Protein AF-A0A8T3KPY3-F1 (afdb_monomer_lite)

Foldseek 3Di:
DADDDDDDDDDDDPPPPPNVPLPDALQQADQEWEWEDAQWTWTFCPSHHPSVLVVLQCLQKDAQVVLVVCVVVVHDCPPPPRMDTQWDDDPGTITHGPVSVVVVVVVCVVNPHHYDYHYPYDPDDDDDDDDPDDDDPVVVVQVVQQVVDPVGD

Radius of gyration: 20.49 Å; chains: 1; bounding box: 49×34×69 Å

pLDDT: mean 86.49, std 16.64, range [33.28, 97.94]

Secondary structure (DSSP, 8-state):
----S--------TTS---------GGGS-SEEEEEESSSEEEE-TT--HHHHHHHHHHTEEE-HHHHHHHHTT---TTS-SEEE--EE-SSEEEE-GGGHHHHHHHHHHTT-EEEEEE-------------S---HHHHHHHHHHHT-TT--

Structure (mmCIF, N/CA/C/O backbone):
data_AF-A0A8T3KPY3-F1
#
_entry.id   AF-A0A8T3KPY3-F1
#
loop_
_atom_site.group_PDB
_atom_site.id
_atom_site.type_symbol
_atom_site.label_atom_id
_atom_site.label_alt_id
_atom_site.label_comp_id
_atom_site.label_asym_id
_atom_site.label_entity_id
_atom_site.label_seq_id
_atom_site.pdbx_PDB_ins_code
_atom_site.Cartn_x
_atom_site.Cartn_y
_atom_site.Cartn_z
_atom_site.occupancy
_atom_site.B_iso_or_equiv
_atom_site.auth_seq_id
_atom_site.auth_comp_id
_atom_site.auth_asym_id
_atom_site.auth_atom_id
_atom_site.pdbx_PDB_model_num
ATOM 1 N N . MET A 1 1 ? 4.515 -3.450 21.233 1.00 37.00 1 MET A N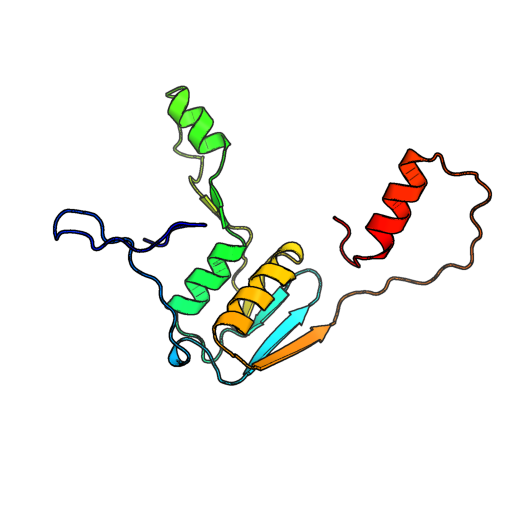 1
ATOM 2 C CA . MET A 1 1 ? 4.971 -2.686 20.039 1.00 37.00 1 MET A CA 1
ATOM 3 C C . MET A 1 1 ? 4.776 -3.616 18.861 1.00 37.00 1 MET A C 1
ATOM 5 O O . MET A 1 1 ? 5.178 -4.755 19.001 1.00 37.00 1 MET A O 1
ATOM 9 N N . GLY A 1 2 ? 4.081 -3.203 17.798 1.00 41.25 2 GLY A N 1
ATOM 10 C CA . GLY A 1 2 ? 3.608 -4.152 16.780 1.00 41.25 2 GLY A CA 1
ATOM 11 C C . GLY A 1 2 ? 4.714 -4.797 15.964 1.00 41.25 2 GLY A C 1
ATOM 12 O O . GLY A 1 2 ? 5.526 -4.089 15.369 1.00 41.25 2 GLY A O 1
ATOM 13 N N . ASP A 1 3 ? 4.690 -6.124 15.940 1.00 40.84 3 ASP A N 1
ATOM 14 C CA . ASP A 1 3 ? 5.546 -6.953 15.110 1.00 40.84 3 ASP A CA 1
ATOM 15 C C . ASP A 1 3 ? 5.157 -6.842 13.624 1.00 40.84 3 ASP A C 1
ATOM 17 O O . ASP A 1 3 ? 4.053 -6.421 13.265 1.00 40.84 3 ASP A O 1
ATOM 21 N N . LEU A 1 4 ? 6.110 -7.180 12.759 1.00 48.66 4 LEU A N 1
ATOM 22 C CA . LEU A 1 4 ? 5.958 -7.288 11.307 1.00 48.66 4 LEU A CA 1
ATOM 23 C C . LEU A 1 4 ? 6.149 -8.772 10.968 1.00 48.66 4 LEU A C 1
ATOM 25 O O . LEU A 1 4 ? 7.025 -9.372 11.590 1.00 48.66 4 LEU A O 1
ATOM 29 N N . ARG A 1 5 ? 5.354 -9.309 10.023 1.00 42.03 5 ARG A N 1
ATOM 30 C CA . ARG A 1 5 ? 5.237 -10.740 9.641 1.00 42.03 5 ARG A CA 1
ATOM 31 C C . ARG A 1 5 ? 6.434 -11.623 10.087 1.00 42.03 5 ARG A C 1
ATOM 33 O O . ARG A 1 5 ? 7.538 -11.391 9.599 1.00 42.03 5 ARG A O 1
ATOM 40 N N . GLN A 1 6 ? 6.266 -12.643 10.937 1.00 43.34 6 GLN A N 1
ATOM 41 C CA . GLN A 1 6 ? 5.040 -13.188 11.556 1.00 43.34 6 GLN A CA 1
ATOM 42 C C . GLN A 1 6 ? 5.227 -13.315 13.101 1.00 43.34 6 GLN A C 1
ATOM 44 O O . GLN A 1 6 ? 5.512 -12.275 13.692 1.00 43.34 6 GLN A O 1
ATOM 49 N N . ASP A 1 7 ? 5.028 -14.368 13.908 1.00 33.28 7 ASP A N 1
ATOM 50 C CA . ASP A 1 7 ? 4.725 -15.810 13.784 1.00 33.28 7 ASP A CA 1
ATOM 51 C C . ASP A 1 7 ? 3.976 -16.290 15.054 1.00 33.28 7 ASP A C 1
ATOM 53 O O . ASP A 1 7 ? 3.845 -15.513 16.008 1.00 33.28 7 ASP A O 1
ATOM 57 N N . GLU A 1 8 ? 3.455 -17.527 15.040 1.00 40.09 8 GLU A N 1
ATOM 58 C CA . GLU A 1 8 ? 2.265 -18.013 15.785 1.00 40.09 8 GLU A CA 1
ATOM 59 C C . GLU A 1 8 ? 2.235 -17.864 17.333 1.00 40.09 8 GLU A C 1
ATOM 61 O O . GLU A 1 8 ? 3.189 -17.433 17.991 1.00 40.09 8 GLU A O 1
ATOM 66 N N . ASP A 1 9 ? 1.055 -18.144 17.904 1.00 48.38 9 ASP A N 1
ATOM 67 C CA . ASP A 1 9 ? 0.670 -17.863 19.293 1.00 48.38 9 ASP A CA 1
ATOM 68 C C . ASP A 1 9 ? 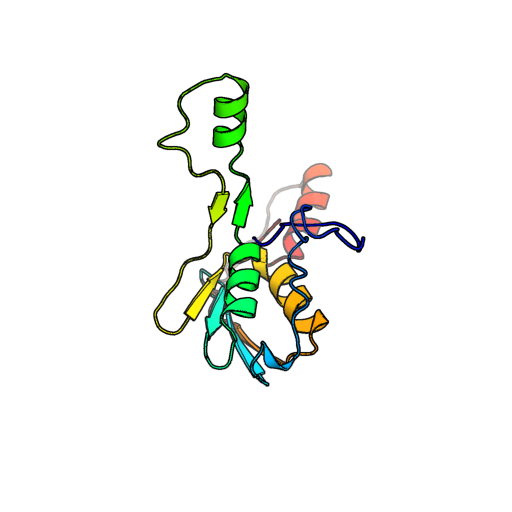1.386 -18.764 20.326 1.00 48.38 9 ASP A C 1
ATOM 70 O O . ASP A 1 9 ? 1.142 -19.965 20.400 1.00 48.38 9 ASP A O 1
ATOM 74 N N . GLU A 1 10 ? 2.173 -18.144 21.211 1.00 44.09 10 GLU A N 1
ATOM 75 C CA . GLU A 1 10 ? 2.620 -18.711 22.494 1.00 44.09 10 GLU A CA 1
ATOM 76 C C . GLU A 1 10 ? 2.248 -17.740 23.630 1.00 44.09 10 GLU A C 1
ATOM 78 O O . GLU A 1 10 ? 2.348 -16.517 23.474 1.00 44.09 10 GLU A O 1
ATOM 83 N N . GLU A 1 11 ? 1.827 -18.261 24.786 1.00 45.44 11 GLU A N 1
ATOM 84 C CA . GLU A 1 11 ? 1.404 -17.443 25.932 1.00 45.44 11 GLU A CA 1
ATOM 85 C C . GLU A 1 11 ? 2.610 -16.908 26.733 1.00 45.44 11 GLU A C 1
ATOM 87 O O . GLU A 1 11 ? 3.329 -17.653 27.401 1.00 45.44 11 GLU A O 1
ATOM 92 N N . CYS A 1 12 ? 2.845 -15.591 26.677 1.00 45.91 12 CYS A N 1
ATOM 93 C CA . CYS A 1 12 ? 3.982 -14.942 27.343 1.00 45.91 12 CYS A CA 1
ATOM 94 C C . CYS A 1 12 ? 3.774 -14.716 28.854 1.00 45.91 12 CYS A C 1
ATOM 96 O O . CYS A 1 12 ? 2.712 -14.277 29.299 1.00 45.91 12 CYS A O 1
ATOM 98 N N . LYS A 1 13 ? 4.845 -14.901 29.633 1.00 60.91 13 LYS A N 1
ATOM 99 C CA . LYS A 1 13 ? 4.915 -14.636 31.085 1.00 60.91 13 LYS A CA 1
ATOM 100 C C . LYS A 1 13 ? 5.032 -13.127 31.390 1.00 60.91 13 LYS A C 1
ATOM 102 O O . LYS A 1 13 ? 5.428 -12.365 30.513 1.00 60.91 13 LYS A O 1
ATOM 107 N N . PRO A 1 14 ? 4.783 -12.657 32.633 1.00 56.59 14 PRO A N 1
ATOM 108 C CA . PRO A 1 14 ? 4.681 -11.219 32.944 1.00 56.59 14 PRO A CA 1
ATOM 109 C C . PRO A 1 14 ? 5.930 -10.355 32.682 1.00 56.59 14 PRO A C 1
ATOM 111 O O . PRO A 1 14 ? 5.813 -9.140 32.542 1.00 56.59 14 PRO A O 1
ATOM 114 N N . TRP A 1 15 ? 7.121 -10.958 32.644 1.00 78.19 15 TRP A N 1
ATOM 115 C CA . TRP A 1 15 ? 8.402 -10.299 32.328 1.00 78.19 15 TRP A CA 1
ATOM 116 C C . TRP A 1 15 ? 8.845 -10.503 30.872 1.00 78.19 15 TRP A C 1
ATOM 118 O O . TRP A 1 15 ? 9.758 -9.826 30.397 1.00 78.19 15 TRP A O 1
ATOM 128 N N . GLU A 1 16 ? 8.216 -11.431 30.153 1.00 54.59 16 GLU A N 1
ATOM 129 C CA . GLU A 1 16 ? 8.372 -11.543 28.710 1.00 54.59 16 GLU A CA 1
ATOM 130 C C . GLU A 1 16 ? 7.589 -10.390 28.073 1.00 54.59 16 GLU A C 1
ATOM 132 O O . GLU A 1 16 ? 6.485 -10.044 28.499 1.00 54.59 16 GLU A O 1
ATOM 137 N N . ARG A 1 17 ? 8.155 -9.751 27.043 1.00 44.88 17 ARG A N 1
ATOM 138 C CA . ARG A 1 17 ? 7.385 -8.769 26.274 1.00 44.88 17 ARG A CA 1
ATOM 139 C C . ARG A 1 17 ? 6.279 -9.524 25.563 1.00 44.88 17 ARG A C 1
ATOM 141 O O . ARG A 1 17 ? 6.556 -10.173 24.560 1.00 44.88 17 ARG A O 1
ATOM 148 N N . SER A 1 18 ? 5.049 -9.398 26.052 1.00 47.50 18 SER A N 1
ATOM 149 C CA . SER A 1 18 ? 3.882 -9.900 25.342 1.00 47.50 18 SER A CA 1
ATOM 150 C C . SER A 1 18 ? 3.931 -9.402 23.896 1.00 47.50 18 SER A C 1
ATOM 152 O O . SER A 1 18 ? 3.856 -8.187 23.647 1.00 47.50 18 SER A O 1
ATOM 154 N N . LYS A 1 19 ? 4.073 -10.346 22.944 1.00 49.34 19 LYS A N 1
ATOM 155 C CA . LYS A 1 19 ? 3.700 -10.139 21.535 1.00 49.34 19 LYS A CA 1
ATOM 156 C C . LYS A 1 19 ? 2.320 -9.508 21.617 1.00 49.34 19 LYS A C 1
ATOM 158 O O . LYS A 1 19 ? 1.389 -10.158 22.092 1.00 49.34 19 LYS A O 1
ATOM 163 N N . THR A 1 20 ? 2.218 -8.200 21.373 1.00 49.69 20 THR A N 1
ATOM 164 C CA . THR A 1 20 ? 1.109 -7.418 21.947 1.00 49.69 20 THR A CA 1
ATOM 165 C C . THR A 1 20 ? -0.115 -7.672 21.089 1.00 49.69 20 THR A C 1
ATOM 167 O O . THR A 1 20 ? -0.348 -6.927 20.151 1.00 49.69 20 THR A O 1
ATOM 170 N N . ASN A 1 21 ? -0.797 -8.792 21.325 1.00 53.59 21 ASN A N 1
ATOM 171 C CA . ASN A 1 21 ? -1.387 -9.568 20.245 1.00 53.59 21 ASN A CA 1
ATOM 172 C C . ASN A 1 21 ? -2.438 -8.733 19.505 1.00 53.59 21 ASN A C 1
ATOM 174 O O . ASN A 1 21 ? -3.532 -8.485 20.014 1.00 53.59 21 ASN A O 1
ATOM 178 N N . TYR A 1 22 ? -2.067 -8.211 18.330 1.00 60.03 22 TYR A N 1
ATOM 179 C CA . TYR A 1 22 ? -2.749 -7.076 17.696 1.00 60.03 22 TYR A CA 1
ATOM 180 C C . TYR A 1 22 ? -4.077 -7.486 17.032 1.00 60.03 22 TYR A C 1
ATOM 182 O O . TYR A 1 22 ? -4.600 -6.728 16.222 1.00 60.03 22 TYR A O 1
ATOM 190 N N . LYS A 1 23 ? -4.644 -8.639 17.432 1.00 74.75 23 LYS A N 1
ATOM 191 C CA . LYS A 1 23 ? -5.927 -9.233 17.024 1.00 74.75 23 LYS A CA 1
ATOM 192 C C . LYS A 1 23 ? -6.989 -8.147 16.890 1.00 74.75 23 LYS A C 1
ATOM 194 O O . LYS A 1 23 ? -7.492 -7.629 17.889 1.00 74.75 23 LYS A O 1
ATOM 199 N N . LEU A 1 24 ? -7.237 -7.727 15.653 1.00 84.56 24 LEU A N 1
ATOM 200 C CA . LEU A 1 24 ? -8.204 -6.692 15.318 1.00 84.56 24 LEU A CA 1
ATOM 201 C C . LEU A 1 24 ? -9.614 -7.277 15.406 1.00 84.56 24 LEU A C 1
ATOM 203 O O . LEU A 1 24 ? -9.881 -8.389 14.951 1.00 84.56 24 LEU A O 1
ATOM 207 N N . SER A 1 25 ? -10.503 -6.510 16.018 1.00 87.62 25 SER A N 1
ATOM 208 C CA . SER A 1 25 ? -11.934 -6.785 16.094 1.00 87.62 25 SER A CA 1
ATOM 209 C C . SER A 1 25 ? -12.645 -6.159 14.892 1.00 87.62 25 SER A C 1
ATOM 211 O O . SER A 1 25 ? -12.119 -5.220 14.297 1.00 87.62 25 SER A O 1
ATOM 213 N N . LYS A 1 26 ? -13.863 -6.598 14.542 1.00 86.81 26 LYS A N 1
ATOM 214 C CA . LYS A 1 26 ? -14.636 -5.880 13.508 1.00 86.81 26 LYS A CA 1
ATOM 215 C C . LYS A 1 26 ? -14.939 -4.430 13.931 1.00 86.81 26 LYS A C 1
ATOM 217 O O . LYS A 1 26 ? -14.910 -3.543 13.095 1.00 86.81 26 LYS A O 1
ATOM 222 N N . SER A 1 27 ? -15.090 -4.178 15.233 1.00 90.06 27 SER A N 1
ATOM 223 C CA . SER A 1 27 ? -15.205 -2.842 15.839 1.00 90.06 27 SER A CA 1
ATOM 224 C C . SER A 1 27 ? -13.944 -1.962 15.756 1.00 90.06 27 SER A C 1
ATOM 226 O O . SER A 1 27 ? -13.992 -0.809 16.170 1.00 90.06 27 SER A O 1
ATOM 228 N N . ASP A 1 28 ? -12.817 -2.463 15.236 1.00 92.88 28 ASP A N 1
ATOM 229 C CA . ASP A 1 28 ? -11.663 -1.621 14.896 1.00 92.88 28 ASP A CA 1
ATOM 230 C C . ASP A 1 28 ? -11.797 -0.949 13.504 1.00 92.88 28 ASP A C 1
ATOM 232 O O . ASP A 1 28 ? -10.959 -0.116 13.144 1.00 92.88 28 ASP A O 1
ATOM 236 N N . PHE A 1 29 ? -12.838 -1.290 12.733 1.00 93.94 29 PHE A N 1
ATOM 237 C CA . PHE A 1 29 ? -13.097 -0.838 11.361 1.00 93.94 29 PHE A CA 1
ATOM 238 C C . PHE A 1 29 ? -14.490 -0.186 11.219 1.00 93.94 29 PHE A C 1
ATOM 240 O O . PHE A 1 29 ? -15.403 -0.545 11.966 1.00 93.94 29 PHE A O 1
ATOM 247 N N . PRO A 1 30 ? -14.699 0.710 10.232 1.00 93.62 30 PRO A N 1
ATOM 248 C CA . PRO A 1 30 ? -16.040 1.115 9.808 1.00 93.62 30 PRO A CA 1
ATOM 249 C C . PRO A 1 30 ? -16.753 -0.026 9.061 1.00 93.62 30 PRO A C 1
ATOM 251 O O . PRO A 1 30 ? -16.104 -0.937 8.546 1.00 93.62 30 PRO A O 1
ATOM 254 N N . ASP A 1 31 ? -18.082 0.054 8.926 1.00 89.56 31 ASP A N 1
ATOM 255 C CA . ASP A 1 31 ? -18.864 -0.937 8.167 1.00 89.56 31 ASP A CA 1
ATOM 256 C C . ASP A 1 31 ? -18.434 -1.033 6.693 1.00 89.56 31 ASP A C 1
ATOM 258 O O . ASP A 1 31 ? -18.247 -2.139 6.183 1.00 89.56 31 ASP A O 1
ATOM 262 N N . THR A 1 32 ? -18.221 0.126 6.054 1.00 94.56 32 THR A N 1
ATOM 263 C CA . THR A 1 32 ? -17.636 0.277 4.713 1.00 94.56 32 THR A CA 1
ATOM 264 C C . THR A 1 32 ? -16.372 1.131 4.788 1.00 94.56 32 THR A C 1
ATOM 266 O O . THR A 1 32 ? -16.410 2.275 5.247 1.00 94.56 32 THR A O 1
ATOM 269 N N . VAL A 1 33 ? -15.273 0.625 4.235 1.00 96.00 33 VAL A N 1
ATOM 270 C CA . VAL A 1 33 ? -14.029 1.361 3.988 1.00 96.00 33 VAL A CA 1
ATOM 271 C C . VAL A 1 33 ? -14.052 1.963 2.586 1.00 96.00 33 VAL A C 1
ATOM 273 O O . VAL A 1 33 ? -14.401 1.294 1.617 1.00 96.00 33 VAL A O 1
ATOM 276 N N . TYR A 1 34 ? -13.637 3.223 2.464 1.00 97.19 34 TYR A N 1
ATOM 277 C CA . TYR A 1 34 ? -13.509 3.916 1.181 1.00 97.19 34 TYR A CA 1
ATOM 278 C C . TYR A 1 34 ? -12.031 4.038 0.807 1.00 97.19 34 TYR A C 1
ATOM 280 O O . TYR A 1 34 ? -11.255 4.644 1.555 1.00 97.19 34 TYR A O 1
ATOM 288 N N . VAL A 1 35 ? -11.652 3.481 -0.349 1.00 97.69 35 VAL A N 1
ATOM 289 C CA . VAL A 1 35 ? -10.284 3.541 -0.886 1.00 97.69 35 VAL A CA 1
ATOM 290 C C . VAL A 1 35 ? -10.305 4.153 -2.283 1.00 97.69 35 VAL A C 1
ATOM 292 O O . VAL A 1 35 ? -10.989 3.661 -3.177 1.00 97.69 35 VAL A O 1
ATOM 295 N N . THR A 1 36 ? -9.542 5.226 -2.490 1.00 97.62 36 THR A N 1
ATOM 296 C CA . THR A 1 36 ? -9.304 5.796 -3.825 1.00 97.62 36 THR A CA 1
ATOM 297 C C . THR A 1 36 ? -7.914 5.404 -4.319 1.00 97.62 36 THR A C 1
ATOM 299 O O . THR A 1 36 ? -6.920 5.713 -3.664 1.00 97.62 36 THR A O 1
ATOM 302 N N . LYS A 1 37 ? -7.837 4.745 -5.477 1.00 96.12 37 LYS A N 1
ATOM 303 C CA . LYS A 1 37 ? -6.591 4.341 -6.143 1.00 96.12 37 LYS A CA 1
ATOM 304 C C . LYS A 1 37 ? -6.182 5.430 -7.136 1.00 96.12 37 LYS A C 1
ATOM 306 O O . LYS A 1 37 ? -6.957 5.790 -8.012 1.00 96.12 37 LYS A O 1
ATOM 31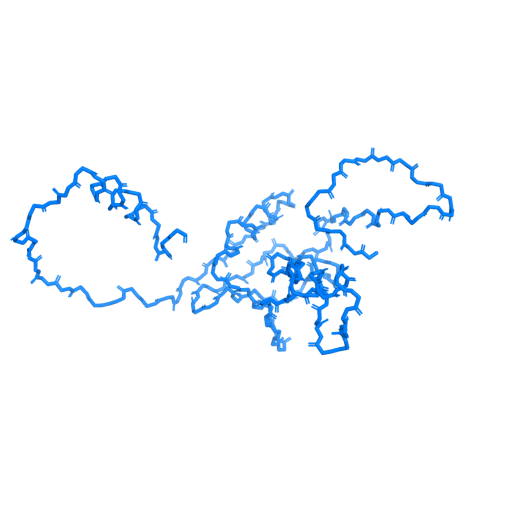1 N N . ALA A 1 38 ? -4.997 6.007 -6.963 1.00 94.50 38 ALA A N 1
ATOM 312 C CA . ALA A 1 38 ? -4.438 7.041 -7.838 1.00 94.50 38 ALA A CA 1
ATOM 313 C C . ALA A 1 38 ? -2.905 6.875 -7.897 1.00 94.50 38 ALA A C 1
ATOM 315 O O . ALA A 1 38 ? -2.410 5.763 -8.044 1.00 94.50 38 ALA A O 1
ATOM 316 N N . ASN A 1 39 ? -2.120 7.942 -7.718 1.00 93.19 39 ASN A N 1
ATOM 317 C CA . ASN A 1 39 ? -0.669 7.840 -7.491 1.00 93.19 39 ASN A CA 1
ATOM 318 C C . ASN A 1 39 ? -0.318 7.034 -6.216 1.00 93.19 39 ASN A C 1
ATOM 320 O O . ASN A 1 39 ? 0.743 6.415 -6.150 1.00 93.19 39 ASN A O 1
ATOM 324 N N . MET A 1 40 ? -1.219 7.027 -5.230 1.00 95.44 40 MET A N 1
ATOM 325 C CA . MET A 1 40 ? -1.188 6.227 -4.000 1.00 95.44 40 MET A CA 1
ATOM 326 C C . MET A 1 40 ? -2.573 5.611 -3.742 1.00 95.44 40 MET A C 1
ATOM 328 O O . MET A 1 40 ? -3.548 5.958 -4.412 1.00 95.44 40 MET A O 1
ATOM 332 N N . LEU A 1 41 ? -2.660 4.720 -2.755 1.00 97.00 41 LEU A N 1
ATOM 333 C CA . LEU A 1 41 ? -3.915 4.225 -2.192 1.00 97.00 41 LEU A CA 1
ATOM 334 C C . LEU A 1 41 ? -4.346 5.167 -1.063 1.00 97.00 41 LEU A C 1
ATOM 336 O O . LEU A 1 41 ? -3.688 5.228 -0.025 1.00 97.00 41 LEU A O 1
ATOM 340 N N . TYR A 1 42 ? -5.427 5.916 -1.266 1.00 97.94 42 TYR A N 1
ATOM 341 C CA . TYR A 1 42 ? -5.969 6.880 -0.308 1.00 97.94 42 TYR A CA 1
ATOM 342 C C . TYR A 1 42 ? -7.130 6.251 0.463 1.00 97.94 42 TYR A C 1
ATOM 344 O O . TYR A 1 42 ? -8.229 6.108 -0.071 1.00 97.94 42 TYR A O 1
ATOM 352 N N . ILE A 1 43 ? -6.887 5.886 1.720 1.00 97.88 43 ILE A N 1
ATOM 353 C CA . ILE A 1 43 ? -7.841 5.207 2.603 1.00 97.88 43 ILE A CA 1
ATOM 354 C C . ILE A 1 43 ? -8.459 6.254 3.531 1.00 97.88 43 ILE A C 1
ATOM 356 O O . ILE A 1 43 ? -7.727 6.918 4.267 1.00 97.88 43 ILE A O 1
ATOM 360 N N . SER A 1 44 ? -9.784 6.424 3.518 1.00 97.44 44 SER A N 1
ATOM 361 C CA . SER A 1 44 ? -10.445 7.335 4.467 1.00 97.44 44 SER A CA 1
ATOM 362 C C . SER A 1 44 ? -10.274 6.827 5.901 1.00 97.44 44 SER A C 1
ATOM 364 O O . SER A 1 44 ? -10.534 5.660 6.172 1.00 97.44 44 SER A O 1
ATOM 366 N N . LYS A 1 45 ? -9.857 7.690 6.834 1.00 96.19 45 LYS A N 1
ATOM 367 C CA . LYS A 1 45 ? -9.629 7.325 8.248 1.00 96.19 45 LYS A CA 1
ATOM 368 C C . LYS A 1 45 ? -10.918 7.276 9.081 1.00 96.19 45 LYS A C 1
ATOM 370 O O . LYS A 1 45 ? -10.875 6.894 10.249 1.00 96.19 45 LYS A O 1
ATOM 375 N N . ASN A 1 46 ? -12.056 7.663 8.506 1.00 94.38 46 ASN A N 1
ATOM 376 C CA . ASN A 1 46 ? -13.326 7.788 9.218 1.00 94.38 46 ASN A CA 1
ATOM 377 C C . ASN A 1 46 ? -13.832 6.425 9.722 1.00 94.38 46 ASN A C 1
ATOM 379 O O . ASN A 1 46 ? -13.898 5.459 8.968 1.00 94.38 46 ASN A O 1
ATOM 383 N N . GLY A 1 47 ? -14.185 6.355 11.009 1.00 92.38 47 GLY A N 1
ATOM 384 C CA . GLY A 1 47 ? -14.696 5.144 11.665 1.00 92.38 47 GLY A CA 1
ATOM 385 C C . GLY A 1 47 ? -13.658 4.050 11.959 1.00 92.38 47 GLY A C 1
ATOM 386 O O . GLY A 1 47 ? -14.009 3.047 12.571 1.00 92.38 47 GLY A O 1
ATOM 387 N N . PHE A 1 48 ? -12.387 4.228 11.588 1.00 95.25 48 PHE A N 1
ATOM 388 C CA . PHE A 1 48 ? -11.317 3.319 12.006 1.00 95.25 48 PHE A CA 1
ATOM 389 C C . PHE A 1 48 ? -10.854 3.598 13.439 1.00 95.25 48 PHE A C 1
ATOM 391 O O . PHE A 1 48 ? -10.743 4.750 13.863 1.00 95.25 48 PHE A O 1
ATOM 398 N N . SER A 1 49 ? -10.450 2.550 14.159 1.00 94.50 49 SER A N 1
ATOM 399 C CA . SER A 1 49 ? -9.699 2.723 15.401 1.00 94.50 49 SER A CA 1
ATOM 400 C C . SER A 1 49 ? -8.236 3.093 15.123 1.00 94.50 49 SER A C 1
ATOM 402 O O . SER A 1 49 ? -7.626 2.694 14.124 1.00 94.50 49 SER A O 1
ATOM 404 N N . HIS A 1 50 ? -7.609 3.782 16.081 1.00 92.00 50 HIS A N 1
ATOM 405 C CA . HIS A 1 50 ? -6.166 4.044 16.062 1.00 92.00 50 HIS A CA 1
ATOM 406 C C . HIS A 1 50 ? -5.322 2.757 15.969 1.00 92.00 50 HIS A C 1
ATOM 408 O O . HIS A 1 50 ? -4.184 2.809 15.500 1.00 92.00 50 HIS A O 1
ATOM 414 N N . LYS A 1 51 ? -5.851 1.599 16.391 1.00 92.00 51 LYS A N 1
ATOM 415 C CA . LYS A 1 51 ? -5.174 0.298 16.295 1.00 92.00 51 LYS A CA 1
ATOM 416 C C . LYS A 1 51 ? -5.157 -0.202 14.848 1.00 92.00 51 LYS A C 1
ATOM 418 O O . LYS A 1 51 ? -4.081 -0.555 14.369 1.00 92.00 51 LYS A O 1
ATOM 423 N N . ALA A 1 52 ? -6.292 -0.153 14.145 1.00 93.62 52 ALA A N 1
ATOM 424 C CA . ALA A 1 52 ? -6.372 -0.517 12.729 1.00 93.62 52 ALA A CA 1
ATOM 425 C C . ALA A 1 52 ? -5.519 0.411 11.854 1.00 93.62 52 ALA A C 1
ATOM 427 O O . ALA A 1 52 ? -4.690 -0.078 11.088 1.00 93.62 52 ALA A O 1
ATOM 428 N N . LEU A 1 53 ? -5.620 1.735 12.037 1.00 94.94 53 LEU A N 1
ATOM 429 C CA . LEU A 1 53 ? -4.795 2.701 11.294 1.00 94.94 53 LEU A CA 1
ATOM 430 C C . LEU A 1 53 ? -3.291 2.438 11.475 1.00 94.94 53 LEU A C 1
ATOM 432 O O . LEU A 1 53 ? -2.546 2.458 10.500 1.00 94.94 53 LEU A O 1
ATOM 436 N N . ASN A 1 54 ? -2.835 2.110 12.690 1.00 93.19 54 ASN A N 1
ATOM 437 C CA . ASN A 1 54 ? -1.430 1.763 12.945 1.00 93.19 54 ASN A CA 1
ATOM 438 C C . ASN A 1 54 ? -0.979 0.434 12.312 1.00 93.19 54 ASN A C 1
ATOM 440 O O . ASN A 1 54 ? 0.222 0.234 12.138 1.00 93.19 54 ASN A O 1
ATOM 444 N N . ILE A 1 55 ? -1.896 -0.482 11.999 1.00 93.00 55 ILE A N 1
ATOM 445 C CA . ILE A 1 55 ? -1.587 -1.757 11.332 1.00 93.00 55 ILE A CA 1
ATOM 446 C C . ILE A 1 55 ? -1.582 -1.564 9.814 1.00 93.00 55 ILE A C 1
ATOM 448 O O . ILE A 1 55 ? -0.624 -1.964 9.161 1.00 93.00 55 ILE A O 1
ATOM 452 N N . ILE A 1 56 ? -2.556 -0.829 9.273 1.00 94.81 56 ILE A N 1
ATOM 453 C CA . ILE A 1 56 ? -2.586 -0.398 7.868 1.00 94.81 56 ILE A CA 1
ATOM 454 C C . ILE A 1 56 ? -1.323 0.410 7.528 1.00 94.81 56 ILE A C 1
ATOM 456 O O . ILE A 1 56 ? -0.660 0.142 6.531 1.00 94.81 56 ILE A O 1
ATOM 460 N N . LYS A 1 57 ? -0.908 1.328 8.413 1.00 94.50 57 LYS A N 1
ATOM 461 C CA . LYS A 1 57 ? 0.337 2.103 8.276 1.00 94.50 57 LYS A CA 1
ATOM 462 C C . LYS A 1 57 ? 1.594 1.219 8.249 1.00 94.50 57 LYS A C 1
ATOM 464 O O . LYS A 1 57 ? 2.567 1.575 7.590 1.00 94.50 57 LYS A O 1
ATOM 469 N N . ARG A 1 58 ? 1.572 0.053 8.914 1.00 92.75 58 ARG A N 1
ATOM 470 C CA . ARG A 1 58 ? 2.673 -0.929 8.901 1.00 92.75 58 ARG A CA 1
ATOM 471 C C . ARG A 1 58 ? 2.744 -1.774 7.630 1.00 92.75 58 ARG A C 1
ATOM 473 O O . ARG A 1 58 ? 3.819 -2.297 7.366 1.00 92.75 58 ARG A O 1
ATOM 480 N N . LEU A 1 59 ? 1.682 -1.864 6.823 1.00 94.06 59 LEU A N 1
ATOM 481 C CA . LEU A 1 59 ? 1.742 -2.539 5.513 1.00 94.06 59 LEU A CA 1
ATOM 482 C C . LEU A 1 59 ? 2.767 -1.874 4.577 1.00 94.06 59 LEU A C 1
ATOM 484 O O . LEU A 1 59 ? 3.385 -2.539 3.755 1.00 94.06 59 LEU A O 1
ATOM 488 N N . ALA A 1 60 ? 2.989 -0.567 4.746 1.00 95.06 60 ALA A N 1
ATOM 489 C CA . ALA A 1 60 ? 3.996 0.205 4.024 1.00 95.06 60 ALA A CA 1
ATOM 490 C C . ALA A 1 60 ? 5.292 0.433 4.833 1.00 95.06 60 ALA A C 1
ATOM 492 O O . ALA A 1 60 ? 6.030 1.373 4.532 1.00 95.06 60 ALA A O 1
ATOM 493 N N . ALA A 1 61 ? 5.573 -0.365 5.876 1.00 94.94 61 ALA A N 1
ATOM 494 C CA . ALA A 1 61 ? 6.721 -0.156 6.763 1.00 94.94 61 ALA A CA 1
ATOM 495 C C . ALA A 1 61 ? 7.621 -1.393 6.909 1.00 94.94 61 ALA A C 1
ATOM 497 O O . ALA A 1 61 ? 7.156 -2.497 7.183 1.00 94.94 61 ALA A O 1
ATOM 498 N N . PHE A 1 62 ? 8.936 -1.196 6.795 1.00 92.69 62 PHE A N 1
ATOM 499 C CA . PHE A 1 62 ? 9.927 -2.276 6.802 1.00 92.69 62 PHE A CA 1
ATOM 500 C C . PHE A 1 62 ? 11.206 -1.911 7.569 1.00 92.69 62 PHE A C 1
ATOM 502 O O . PHE A 1 62 ? 11.492 -0.750 7.866 1.00 92.69 62 PHE A O 1
ATOM 509 N N . ARG A 1 63 ? 11.990 -2.933 7.929 1.00 93.12 63 ARG A N 1
ATOM 510 C CA . ARG A 1 63 ? 13.267 -2.792 8.647 1.00 93.12 63 ARG A CA 1
ATOM 511 C C . ARG A 1 63 ? 14.315 -2.140 7.738 1.00 93.12 63 ARG A C 1
ATOM 513 O O . ARG A 1 63 ? 14.601 -2.674 6.674 1.00 93.12 63 ARG A O 1
ATOM 520 N N . ASN A 1 64 ? 14.917 -1.029 8.165 1.00 93.62 64 ASN A N 1
ATOM 521 C CA . ASN A 1 64 ? 15.933 -0.325 7.374 1.00 93.62 64 ASN A CA 1
ATOM 522 C C . ASN A 1 64 ? 17.252 -1.122 7.340 1.00 93.62 64 ASN A C 1
ATOM 524 O O . ASN A 1 64 ? 17.929 -1.172 8.373 1.00 93.62 64 ASN A O 1
ATOM 528 N N . PRO A 1 65 ? 17.670 -1.704 6.199 1.00 92.81 65 PRO A N 1
ATOM 529 C CA . PRO A 1 65 ? 18.866 -2.542 6.148 1.00 92.81 65 PRO A CA 1
ATOM 530 C C . PRO A 1 65 ? 20.133 -1.784 6.564 1.00 92.81 65 PRO A C 1
ATOM 532 O O . PRO A 1 65 ? 21.002 -2.369 7.205 1.00 92.81 65 PRO A O 1
ATOM 535 N N . ASP A 1 66 ? 20.232 -0.484 6.283 1.00 95.06 66 ASP A N 1
ATOM 536 C CA . ASP A 1 66 ? 21.447 0.293 6.544 1.00 95.06 66 ASP A CA 1
ATOM 537 C C . ASP A 1 66 ? 21.609 0.674 8.019 1.00 95.06 66 ASP A C 1
ATOM 539 O O . ASP A 1 66 ? 22.738 0.798 8.499 1.00 95.06 66 ASP A O 1
ATOM 543 N N . PHE A 1 67 ? 20.509 0.754 8.780 1.00 96.44 67 PHE A N 1
ATOM 544 C CA . PHE A 1 67 ? 20.574 0.798 10.244 1.00 96.44 67 PHE A CA 1
ATOM 545 C C . PHE A 1 67 ? 21.210 -0.484 10.797 1.00 96.44 67 PHE A C 1
ATOM 547 O O . PHE A 1 67 ? 22.127 -0.413 11.612 1.00 96.44 67 PHE A O 1
ATOM 554 N N . TYR A 1 68 ? 20.759 -1.655 10.333 1.00 93.75 68 TYR A N 1
ATOM 555 C CA . TYR A 1 68 ? 21.251 -2.943 10.828 1.00 93.75 68 TYR A CA 1
ATOM 556 C C . TYR A 1 68 ? 22.689 -3.242 10.371 1.00 93.75 68 TYR A C 1
ATOM 558 O O . TYR A 1 68 ? 23.478 -3.734 11.176 1.00 93.75 68 TYR A O 1
ATOM 566 N N . LYS A 1 69 ? 23.075 -2.864 9.141 1.00 95.44 69 LYS A N 1
ATOM 567 C CA . LYS A 1 69 ? 24.479 -2.893 8.682 1.00 95.44 69 LYS A CA 1
ATOM 568 C C . LYS A 1 69 ? 25.367 -2.020 9.572 1.00 95.44 69 LYS A C 1
ATOM 570 O O . LYS A 1 69 ? 26.364 -2.506 10.099 1.00 95.44 69 LYS A O 1
ATOM 575 N N . ALA A 1 70 ? 24.989 -0.755 9.788 1.00 94.88 70 ALA A N 1
ATOM 576 C CA . ALA A 1 70 ? 25.754 0.164 10.631 1.00 94.88 70 ALA A CA 1
ATOM 577 C C . ALA A 1 70 ? 25.864 -0.347 12.078 1.00 94.88 70 ALA A C 1
ATOM 579 O O . ALA A 1 70 ? 26.956 -0.339 12.641 1.00 94.88 70 ALA A O 1
ATOM 580 N N . GLN A 1 71 ? 24.774 -0.875 12.644 1.00 95.50 71 GLN A N 1
ATOM 581 C CA . GLN A 1 71 ? 24.762 -1.492 13.971 1.00 95.50 71 GLN A CA 1
ATOM 582 C C . GLN A 1 71 ? 25.728 -2.688 14.065 1.00 95.50 71 GLN A C 1
ATOM 584 O O . GLN A 1 71 ? 26.513 -2.756 15.011 1.00 95.50 71 GLN A O 1
ATOM 589 N N . ALA A 1 72 ? 25.717 -3.600 13.086 1.00 96.00 72 ALA A N 1
ATOM 590 C CA . ALA A 1 72 ? 26.626 -4.749 13.044 1.00 96.00 72 ALA A CA 1
ATOM 591 C C . ALA A 1 72 ? 28.103 -4.325 12.919 1.00 96.00 72 ALA A C 1
ATOM 593 O O . ALA A 1 72 ? 28.971 -4.892 13.581 1.00 96.00 72 ALA A O 1
ATOM 594 N N . MET A 1 73 ? 28.379 -3.279 12.135 1.00 96.62 73 MET A N 1
ATOM 595 C CA . MET A 1 73 ? 29.711 -2.682 11.963 1.00 96.62 73 MET A CA 1
ATOM 596 C C . MET A 1 73 ? 30.139 -1.761 13.124 1.00 96.62 73 MET A C 1
ATOM 598 O O . MET A 1 73 ? 31.231 -1.201 13.078 1.00 96.62 73 MET A O 1
ATOM 602 N N . ARG A 1 74 ? 29.303 -1.588 14.162 1.00 95.62 74 ARG A N 1
ATOM 603 C CA . ARG A 1 74 ? 29.505 -0.647 15.288 1.00 95.62 74 ARG A CA 1
ATOM 604 C C . ARG A 1 74 ? 29.673 0.826 14.859 1.00 95.62 74 ARG A C 1
ATOM 606 O O . ARG A 1 74 ? 30.310 1.612 15.555 1.00 95.62 74 ARG A O 1
ATOM 613 N N . LEU A 1 75 ? 29.085 1.201 13.723 1.00 95.50 75 LEU A N 1
ATOM 614 C CA . LEU A 1 75 ? 29.093 2.557 13.166 1.00 95.50 75 LEU A CA 1
ATOM 615 C C . LEU A 1 75 ? 27.925 3.412 13.703 1.00 95.50 75 LEU A C 1
ATOM 617 O O . LEU A 1 75 ? 26.908 2.862 14.132 1.00 95.50 75 LEU A O 1
ATOM 621 N N . PRO A 1 76 ? 28.004 4.757 13.631 1.00 95.56 76 PRO A N 1
ATOM 622 C CA . PRO A 1 76 ? 26.928 5.640 14.079 1.00 95.56 76 PRO A CA 1
ATOM 623 C C . PRO A 1 76 ? 25.582 5.420 13.364 1.00 95.56 76 PRO A C 1
ATOM 625 O O . PRO A 1 76 ? 25.455 5.527 12.135 1.00 95.56 76 PRO A O 1
ATOM 628 N N . THR A 1 77 ? 24.546 5.182 14.173 1.00 94.31 77 THR A N 1
ATOM 629 C CA . THR A 1 77 ? 23.155 4.950 13.747 1.00 94.31 77 THR A CA 1
ATOM 630 C C . THR A 1 77 ? 22.210 6.130 14.008 1.00 94.31 77 THR A C 1
ATOM 632 O O . THR A 1 77 ? 21.023 5.994 13.742 1.00 94.31 77 THR A O 1
ATOM 635 N N . PHE A 1 78 ? 22.698 7.261 14.538 1.00 92.06 78 PHE A N 1
ATOM 636 C CA . PHE A 1 78 ? 21.874 8.428 14.908 1.00 92.06 78 PHE A CA 1
ATOM 637 C C . PHE A 1 78 ? 20.954 8.889 13.765 1.00 92.06 78 PHE A C 1
ATOM 639 O O . PHE A 1 78 ? 19.742 8.957 13.940 1.00 92.06 78 PHE A O 1
ATOM 646 N N . ASP A 1 79 ? 21.528 9.097 12.580 1.00 93.00 79 ASP A N 1
ATOM 647 C CA . ASP A 1 79 ? 20.821 9.523 11.365 1.00 93.00 79 ASP A CA 1
ATOM 648 C C . ASP A 1 79 ? 20.373 8.328 10.494 1.00 93.00 79 ASP A C 1
ATOM 650 O O . ASP A 1 79 ? 20.471 8.330 9.271 1.00 93.00 79 ASP A O 1
ATOM 654 N N . LYS A 1 80 ? 19.980 7.215 11.128 1.00 92.19 80 LYS A N 1
ATOM 655 C CA . LYS A 1 80 ? 19.469 6.021 10.436 1.00 92.19 80 LYS A CA 1
ATOM 656 C C . LYS A 1 80 ? 18.204 5.540 11.147 1.00 92.19 80 LYS A C 1
ATOM 658 O O . LYS A 1 80 ? 18.305 4.894 12.189 1.00 92.19 80 LYS A O 1
ATOM 663 N N . PRO A 1 81 ? 16.995 5.811 10.625 1.00 93.75 81 PRO A N 1
ATOM 664 C CA . PRO A 1 81 ? 15.776 5.312 11.248 1.00 93.75 81 PRO A CA 1
ATOM 665 C C . PRO A 1 81 ? 15.739 3.785 11.136 1.00 93.75 81 PRO A C 1
ATOM 667 O O . PRO A 1 81 ? 15.908 3.237 10.051 1.00 93.75 81 PRO A O 1
ATOM 670 N N . ARG A 1 82 ? 15.513 3.076 12.249 1.00 93.88 82 ARG A N 1
ATOM 671 C CA . ARG A 1 82 ? 15.496 1.598 12.297 1.00 93.88 82 ARG A CA 1
ATOM 672 C C . ARG A 1 82 ? 14.387 0.963 11.438 1.00 93.88 82 ARG A C 1
ATOM 674 O O . ARG A 1 82 ? 14.508 -0.188 11.016 1.00 93.88 82 ARG A O 1
ATOM 681 N N . ILE A 1 83 ? 13.310 1.705 11.197 1.00 94.12 83 ILE A N 1
ATOM 682 C CA . ILE A 1 83 ? 12.170 1.325 10.358 1.00 94.12 83 ILE A CA 1
ATOM 683 C C . ILE A 1 83 ? 11.950 2.460 9.356 1.00 94.12 83 ILE A C 1
ATOM 685 O O . ILE A 1 83 ? 11.920 3.623 9.755 1.00 94.12 83 ILE A O 1
ATOM 689 N N . ILE A 1 84 ? 11.790 2.120 8.079 1.00 93.44 84 ILE A N 1
ATOM 690 C CA . ILE A 1 84 ? 11.309 3.031 7.035 1.00 93.44 84 ILE A CA 1
ATOM 691 C C . ILE A 1 84 ? 9.797 2.831 6.919 1.00 93.44 84 ILE A C 1
ATOM 693 O O . ILE A 1 84 ? 9.329 1.696 6.963 1.00 93.44 84 ILE A O 1
ATOM 697 N N . SER A 1 85 ? 9.041 3.921 6.778 1.00 94.69 85 SER A N 1
ATOM 698 C CA . SER A 1 85 ? 7.593 3.902 6.543 1.00 94.69 85 SER A CA 1
ATOM 699 C C . SER A 1 85 ? 7.315 4.705 5.276 1.00 94.69 85 SER A C 1
ATOM 701 O O . SER A 1 85 ? 7.564 5.906 5.253 1.00 94.69 85 SER A O 1
ATOM 703 N N . LEU A 1 86 ? 6.816 4.048 4.229 1.00 95.56 86 LEU A N 1
ATOM 704 C CA . LEU A 1 86 ? 6.411 4.670 2.958 1.00 95.56 86 LEU A CA 1
ATOM 705 C C . LEU A 1 86 ? 4.945 5.139 2.977 1.00 95.56 86 LEU A C 1
ATOM 707 O O . LEU A 1 86 ? 4.413 5.602 1.973 1.00 95.56 86 LEU A O 1
ATOM 711 N N . SER A 1 87 ? 4.288 5.003 4.129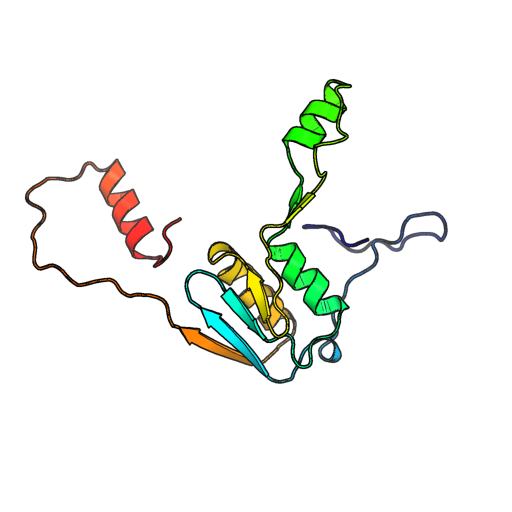 1.00 96.06 87 SER A N 1
ATOM 712 C CA . SER A 1 87 ? 2.977 5.570 4.423 1.00 96.06 87 SER A CA 1
ATOM 713 C C . SER A 1 87 ? 3.045 7.092 4.599 1.00 96.06 87 SER A C 1
ATOM 715 O O . SER A 1 87 ? 3.813 7.571 5.439 1.00 96.06 87 SER A O 1
ATOM 717 N N . ASP A 1 88 ? 2.162 7.827 3.938 1.00 95.94 88 ASP A N 1
ATOM 718 C CA . ASP A 1 88 ? 1.938 9.260 4.170 1.00 95.94 88 ASP A CA 1
ATOM 719 C C . ASP A 1 88 ? 0.593 9.455 4.902 1.00 95.94 88 ASP A C 1
ATOM 721 O O . ASP A 1 88 ? -0.293 8.600 4.842 1.00 95.94 88 ASP A O 1
ATOM 725 N N . GLU A 1 89 ? 0.434 10.541 5.654 1.00 94.50 89 GLU A N 1
ATOM 726 C CA . GLU A 1 89 ? -0.760 10.789 6.462 1.00 94.50 89 GLU A CA 1
ATOM 727 C C . GLU A 1 89 ? -1.290 12.211 6.260 1.00 94.50 89 GLU A C 1
ATOM 729 O O . GLU A 1 89 ? -0.603 13.205 6.493 1.00 94.50 89 GLU A O 1
ATOM 734 N N . LYS A 1 90 ? -2.547 12.295 5.821 1.00 94.94 90 LYS A N 1
ATOM 735 C CA . LYS A 1 90 ? -3.304 13.532 5.603 1.00 94.94 90 LYS A CA 1
ATOM 736 C C . LYS A 1 90 ? -4.400 13.660 6.671 1.00 94.94 90 LYS A C 1
ATOM 738 O O . LYS A 1 90 ? -4.647 12.688 7.392 1.00 94.94 90 LYS A O 1
ATOM 743 N N . PRO A 1 91 ? -5.072 14.822 6.806 1.00 94.75 91 PRO A N 1
ATOM 744 C CA . PRO A 1 91 ? -6.088 15.023 7.843 1.00 94.75 91 PRO A CA 1
ATOM 745 C C . PRO A 1 91 ? -7.165 13.928 7.849 1.00 94.75 91 PRO A C 1
ATOM 747 O O . PRO A 1 91 ? -7.372 13.283 8.873 1.00 94.75 91 PRO A O 1
ATOM 750 N N . GLU A 1 92 ? -7.743 13.631 6.682 1.00 96.00 92 GLU A N 1
ATOM 751 C CA . GLU A 1 92 ? -8.826 12.647 6.510 1.00 96.00 92 GLU A CA 1
ATOM 752 C C . GLU A 1 92 ? -8.371 11.283 5.960 1.00 96.00 92 GLU A C 1
ATOM 754 O O . GLU A 1 92 ? -9.128 10.317 6.042 1.00 96.00 92 GLU A O 1
ATOM 759 N N . TYR A 1 93 ? -7.154 11.179 5.409 1.00 97.19 93 TYR A N 1
ATOM 760 C CA . TYR A 1 93 ? -6.696 9.998 4.660 1.00 97.19 93 TYR A CA 1
ATOM 761 C C . TYR A 1 93 ? -5.377 9.433 5.189 1.00 97.19 93 TYR A C 1
ATOM 763 O O . TYR A 1 93 ? -4.450 10.177 5.513 1.00 97.19 93 TYR A O 1
ATOM 771 N N . LEU A 1 94 ? -5.280 8.106 5.219 1.00 97.62 94 LEU A N 1
ATOM 772 C CA . LEU A 1 94 ? -4.027 7.365 5.325 1.00 97.62 94 LEU A CA 1
ATOM 773 C C . LEU A 1 94 ? -3.629 6.916 3.913 1.00 97.62 94 LEU A C 1
ATOM 775 O O . LEU A 1 94 ? -4.439 6.327 3.199 1.00 97.62 94 LEU A O 1
ATOM 779 N N . CYS A 1 95 ? -2.403 7.225 3.501 1.00 97.75 95 CYS A N 1
ATOM 780 C CA . CYS A 1 95 ? -1.912 6.986 2.148 1.00 97.75 95 CYS A CA 1
ATOM 781 C C . CYS A 1 95 ? -0.879 5.854 2.150 1.00 97.75 95 CYS A C 1
ATOM 783 O O . CYS A 1 95 ? 0.092 5.923 2.905 1.00 97.75 95 CYS A O 1
ATOM 785 N N . LEU A 1 96 ? -1.054 4.846 1.292 1.00 97.44 96 LEU A N 1
ATOM 786 C CA . LEU A 1 96 ? -0.078 3.767 1.078 1.00 97.44 96 LEU A CA 1
ATOM 787 C C . LEU A 1 96 ? 0.437 3.752 -0.377 1.00 97.44 96 LEU A C 1
ATOM 789 O O . LEU A 1 96 ? -0.289 4.175 -1.283 1.00 97.44 96 LEU A O 1
ATOM 793 N N . PRO A 1 97 ? 1.644 3.219 -0.646 1.00 95.56 97 PRO A N 1
ATOM 794 C CA . PRO A 1 97 ? 2.086 2.890 -2.001 1.00 95.56 97 PRO A CA 1
ATOM 795 C C . PRO A 1 97 ? 1.126 1.916 -2.703 1.00 95.56 97 PRO A C 1
ATOM 797 O O . PRO A 1 97 ? 0.544 1.048 -2.054 1.00 95.56 97 PRO A O 1
ATOM 800 N N . ARG A 1 98 ? 1.010 2.000 -4.038 1.00 93.38 98 ARG A N 1
ATOM 801 C CA . ARG A 1 98 ? 0.165 1.083 -4.836 1.00 93.38 98 ARG A CA 1
ATOM 802 C C . ARG A 1 98 ? 0.524 -0.398 -4.654 1.00 93.38 98 ARG A C 1
ATOM 804 O O . ARG A 1 98 ? -0.374 -1.221 -4.597 1.00 93.38 98 ARG A O 1
ATOM 811 N N . GLY A 1 99 ? 1.800 -0.739 -4.453 1.00 91.75 99 GLY A N 1
ATOM 812 C CA . GLY A 1 99 ? 2.217 -2.124 -4.175 1.00 91.75 99 GLY A CA 1
ATOM 813 C C . GLY A 1 99 ? 1.600 -2.744 -2.907 1.00 91.75 99 GLY A C 1
ATOM 814 O O . GLY A 1 99 ? 1.549 -3.961 -2.785 1.00 91.75 99 GLY A O 1
ATOM 815 N N . CYS A 1 100 ? 1.068 -1.937 -1.980 1.00 93.62 100 CYS A N 1
ATOM 816 C CA . CYS A 1 100 ? 0.373 -2.430 -0.786 1.00 93.62 100 CYS A CA 1
ATOM 817 C C . CYS A 1 100 ? -1.094 -2.842 -1.045 1.00 93.62 100 CYS A C 1
ATOM 819 O O . CYS A 1 100 ? -1.793 -3.179 -0.092 1.00 93.62 100 CYS A O 1
ATOM 821 N N . GLU A 1 101 ? -1.587 -2.797 -2.291 1.00 93.75 101 GLU A N 1
ATOM 822 C CA . GLU A 1 101 ? -2.997 -3.044 -2.646 1.00 93.75 101 GLU A CA 1
ATOM 823 C C . GLU A 1 101 ? -3.463 -4.450 -2.240 1.00 93.75 101 GLU A C 1
ATOM 825 O O . GLU A 1 101 ? -4.458 -4.582 -1.527 1.00 93.75 101 GLU A O 1
ATOM 830 N N . LEU A 1 102 ? -2.692 -5.488 -2.583 1.00 91.88 102 LEU A N 1
ATOM 831 C CA . LEU A 1 102 ? -2.995 -6.877 -2.215 1.00 91.88 102 LEU A CA 1
ATOM 832 C C . LEU A 1 102 ? -2.966 -7.096 -0.694 1.00 91.88 102 LEU A C 1
ATOM 834 O O . LEU A 1 102 ? -3.861 -7.733 -0.141 1.00 91.88 102 LEU A O 1
ATOM 838 N N . ASP A 1 103 ? -1.979 -6.531 0.004 1.00 93.62 103 ASP A N 1
ATOM 839 C CA . ASP A 1 103 ? -1.868 -6.645 1.464 1.00 93.62 103 ASP A CA 1
ATOM 840 C C . ASP A 1 103 ? -2.997 -5.907 2.203 1.00 93.62 103 ASP A C 1
ATOM 842 O O . ASP A 1 103 ? -3.493 -6.392 3.223 1.00 93.62 103 ASP A O 1
ATOM 846 N N . LEU A 1 104 ? -3.458 -4.773 1.667 1.00 95.31 104 LEU A N 1
ATOM 847 C CA . LEU A 1 104 ? -4.618 -4.046 2.181 1.00 95.31 104 LEU A CA 1
ATOM 848 C C . LEU A 1 104 ? -5.918 -4.835 1.968 1.00 95.31 104 LEU A C 1
ATOM 850 O O . LEU A 1 104 ? -6.716 -4.954 2.899 1.00 95.31 104 LEU A O 1
ATOM 854 N N . ILE A 1 105 ? -6.118 -5.399 0.772 1.00 94.31 105 ILE A N 1
ATOM 855 C CA . ILE A 1 105 ? -7.270 -6.254 0.448 1.00 94.31 105 ILE A CA 1
ATOM 856 C C . ILE A 1 105 ? -7.295 -7.477 1.373 1.00 94.31 105 ILE A C 1
ATOM 858 O O . ILE A 1 105 ? -8.321 -7.760 1.989 1.00 94.31 105 ILE A O 1
ATOM 862 N N . ASN A 1 106 ? -6.158 -8.156 1.551 1.00 93.62 106 ASN A N 1
ATOM 863 C CA . ASN A 1 106 ? -6.036 -9.312 2.438 1.00 93.62 106 ASN A CA 1
ATOM 864 C C . ASN A 1 106 ? -6.359 -8.963 3.901 1.00 93.62 106 ASN A C 1
ATOM 866 O O . ASN A 1 106 ? -7.096 -9.703 4.559 1.00 93.62 106 ASN A O 1
ATOM 870 N N . LEU A 1 107 ? -5.878 -7.821 4.407 1.00 92.94 107 LEU A N 1
ATOM 871 C CA . LEU A 1 107 ? -6.195 -7.351 5.759 1.00 92.94 107 LEU A CA 1
ATOM 872 C C . LEU A 1 107 ? -7.701 -7.084 5.936 1.00 92.94 107 LEU A C 1
ATOM 874 O O . LEU A 1 107 ? -8.296 -7.543 6.911 1.00 92.94 107 LEU A O 1
ATOM 878 N N . LEU A 1 108 ? -8.333 -6.374 4.998 1.00 92.94 108 LEU A N 1
ATOM 879 C CA . LEU A 1 108 ? -9.757 -6.018 5.081 1.00 92.94 108 LEU A CA 1
ATOM 880 C C . LEU A 1 108 ? -10.674 -7.245 4.920 1.00 92.94 108 LEU A C 1
ATOM 882 O O . LEU A 1 108 ? -11.629 -7.408 5.686 1.00 92.94 108 LEU A O 1
ATOM 886 N N . ASN A 1 109 ? -10.330 -8.161 4.009 1.00 91.88 109 ASN A N 1
ATOM 887 C CA . ASN A 1 109 ? -11.035 -9.431 3.815 1.00 91.88 109 ASN A CA 1
ATOM 888 C C . ASN A 1 109 ? -10.959 -10.329 5.059 1.00 91.88 109 ASN A C 1
ATOM 890 O O . ASN A 1 109 ? -11.973 -10.904 5.460 1.00 91.88 109 ASN A O 1
ATOM 894 N N . THR A 1 110 ? -9.796 -10.396 5.722 1.00 91.12 110 THR A N 1
ATOM 895 C CA . THR A 1 110 ? -9.606 -11.163 6.972 1.00 91.12 110 THR A CA 1
ATOM 896 C C . THR A 1 110 ? -10.592 -10.732 8.065 1.00 91.12 110 THR A C 1
ATOM 898 O O . THR A 1 110 ? -11.090 -11.567 8.821 1.00 91.12 110 THR A O 1
ATOM 901 N N . HIS A 1 111 ? -10.944 -9.443 8.114 1.00 90.06 111 HIS A N 1
ATOM 902 C CA . HIS A 1 111 ? -11.894 -8.887 9.084 1.00 90.06 111 HIS A CA 1
ATOM 903 C C . HIS A 1 111 ? -13.334 -8.735 8.558 1.00 90.06 111 HIS A C 1
ATOM 905 O O . HIS A 1 111 ? -14.200 -8.250 9.290 1.00 90.06 111 HIS A O 1
ATOM 911 N N . LYS A 1 112 ? -13.623 -9.206 7.333 1.00 89.69 112 LYS A N 1
ATOM 912 C CA . LYS A 1 112 ? -14.950 -9.162 6.682 1.00 89.69 112 LYS A CA 1
ATOM 913 C C . LYS A 1 112 ? -15.554 -7.749 6.679 1.00 89.69 112 LYS A C 1
ATOM 915 O O . LYS A 1 112 ? -16.685 -7.523 7.135 1.00 89.69 112 LYS A O 1
ATOM 920 N N . VAL A 1 113 ? -14.748 -6.804 6.204 1.00 91.56 113 VAL A N 1
ATOM 921 C CA . VAL A 1 113 ? -15.065 -5.378 6.057 1.00 91.56 113 VAL A CA 1
ATOM 922 C C . VAL A 1 113 ? -15.489 -5.109 4.607 1.00 91.56 113 VAL A C 1
ATOM 924 O O . VAL A 1 113 ? -14.852 -5.628 3.695 1.00 91.56 113 VAL A O 1
ATOM 927 N N . ASP A 1 114 ? -16.554 -4.332 4.378 1.00 93.06 114 ASP A N 1
ATOM 928 C CA . ASP A 1 114 ? -16.936 -3.906 3.020 1.00 93.06 114 ASP A CA 1
ATOM 929 C C . ASP A 1 114 ? -15.946 -2.847 2.509 1.00 93.06 114 ASP A C 1
ATOM 931 O O . ASP A 1 114 ? -15.506 -1.992 3.279 1.00 93.06 114 ASP A O 1
ATOM 935 N N . VAL A 1 115 ? -15.580 -2.884 1.225 1.00 94.94 115 VAL A N 1
ATOM 936 C CA . VAL A 1 115 ? -14.558 -1.986 0.664 1.00 94.94 115 VAL A CA 1
ATOM 937 C C . VAL A 1 115 ? -15.016 -1.409 -0.669 1.00 94.94 115 VAL A C 1
ATOM 939 O O . VAL A 1 115 ? -15.059 -2.098 -1.688 1.00 94.94 115 VAL A O 1
ATOM 942 N N . LYS A 1 116 ? -15.303 -0.106 -0.679 1.00 96.44 116 LYS A N 1
ATOM 943 C CA . LYS A 1 116 ? -15.653 0.640 -1.890 1.00 96.44 116 LYS A CA 1
ATOM 944 C C . LYS A 1 116 ? -14.401 1.254 -2.494 1.00 96.44 116 LYS A C 1
ATOM 946 O O . LYS A 1 116 ? -13.855 2.238 -1.988 1.00 96.44 116 LYS A O 1
ATOM 951 N N . TRP A 1 117 ? -13.973 0.642 -3.590 1.00 95.94 117 TRP A N 1
ATOM 952 C CA . TRP A 1 117 ? -12.866 1.090 -4.421 1.00 95.94 117 TRP A CA 1
ATOM 953 C C . TRP A 1 117 ? -13.330 2.131 -5.438 1.00 95.94 117 TRP A C 1
ATOM 955 O O . TRP A 1 117 ? -14.369 1.975 -6.078 1.00 95.94 117 TRP A O 1
ATOM 965 N N . VAL A 1 118 ? -12.537 3.187 -5.599 1.00 96.88 118 VAL A N 1
ATOM 966 C CA . VAL A 1 118 ? -12.700 4.193 -6.653 1.00 96.88 118 VAL A CA 1
ATOM 967 C C . VAL A 1 118 ? -11.363 4.350 -7.359 1.00 96.88 118 VAL A C 1
ATOM 969 O O . VAL A 1 118 ? -10.415 4.874 -6.772 1.00 96.88 118 VAL A O 1
ATOM 972 N N . ASP A 1 119 ? -11.271 3.908 -8.610 1.00 94.75 119 ASP A N 1
ATOM 973 C CA . ASP A 1 119 ? -10.074 4.144 -9.412 1.00 94.75 119 ASP A CA 1
ATOM 974 C C . ASP A 1 119 ? -10.093 5.563 -10.008 1.00 94.75 119 ASP A C 1
ATOM 976 O O . ASP A 1 119 ? -11.106 6.041 -10.523 1.00 94.75 119 ASP A O 1
ATOM 980 N N . LYS A 1 120 ? -8.966 6.258 -9.858 1.00 95.69 120 LYS A N 1
ATOM 981 C CA . LYS A 1 120 ? -8.637 7.579 -10.412 1.00 95.69 120 LYS A CA 1
ATOM 982 C C . LYS A 1 120 ? -7.195 7.602 -10.937 1.00 95.69 120 LYS A C 1
ATOM 984 O O . LYS A 1 120 ? -6.580 8.667 -11.024 1.00 95.69 120 LYS A O 1
ATOM 989 N N . SER A 1 121 ? -6.625 6.437 -11.235 1.00 91.56 121 SER A N 1
ATOM 990 C CA . SER A 1 121 ? -5.387 6.326 -11.997 1.00 91.56 121 SER A CA 1
ATOM 991 C C . SER A 1 121 ? -5.587 6.856 -13.422 1.00 91.56 121 SER A C 1
ATOM 993 O O . SER A 1 121 ? -6.706 6.984 -13.924 1.00 91.56 121 SER A O 1
ATOM 995 N N . TYR A 1 122 ? -4.487 7.226 -14.074 1.00 88.81 122 TYR A N 1
ATOM 996 C CA . TYR A 1 122 ? -4.514 7.686 -15.456 1.00 88.81 122 TYR A CA 1
ATOM 997 C C . TYR A 1 122 ? -4.204 6.510 -16.380 1.00 88.81 122 TYR A C 1
ATOM 999 O O . TYR A 1 122 ? -3.058 6.071 -16.448 1.00 88.81 122 TYR A O 1
ATOM 1007 N N . SER A 1 123 ? -5.205 6.042 -17.127 1.00 86.38 123 SER A N 1
ATOM 1008 C CA . SER A 1 123 ? -5.128 4.909 -18.067 1.00 86.38 123 SER A CA 1
ATOM 1009 C C . SER A 1 123 ? -4.261 5.161 -19.317 1.00 86.38 123 SER A C 1
ATOM 1011 O O . SER A 1 123 ? -4.388 4.461 -20.320 1.00 86.38 123 SER A O 1
ATOM 1013 N N . GLY A 1 124 ? -3.422 6.200 -19.303 1.00 88.38 124 GLY A N 1
ATOM 1014 C CA . GLY A 1 124 ? -2.626 6.626 -20.447 1.00 88.38 124 GLY A CA 1
ATOM 1015 C C . GLY A 1 124 ? -3.458 7.170 -21.614 1.00 88.38 124 GLY A C 1
ATOM 1016 O O . GLY A 1 124 ? -4.661 7.413 -21.520 1.00 88.38 124 GLY A O 1
ATOM 1017 N N . LYS A 1 125 ? -2.784 7.344 -22.754 1.00 91.75 125 LYS A N 1
ATOM 1018 C CA . LYS A 1 125 ? -3.412 7.550 -24.061 1.00 91.75 125 LYS A CA 1
ATOM 1019 C C . LYS A 1 125 ? -3.035 6.361 -24.937 1.00 91.75 125 LYS A C 1
ATOM 1021 O O . LYS A 1 125 ? -1.847 6.145 -25.167 1.00 91.75 125 LYS A O 1
ATOM 1026 N N . ARG A 1 126 ? -4.026 5.627 -25.453 1.00 91.44 126 ARG A N 1
ATOM 1027 C CA . ARG A 1 126 ? -3.779 4.560 -26.432 1.00 91.44 126 ARG A CA 1
ATOM 1028 C C . ARG A 1 126 ? -3.101 5.149 -27.673 1.00 91.44 126 ARG A C 1
ATOM 1030 O O . ARG A 1 126 ? -3.564 6.150 -28.222 1.00 91.44 126 ARG A O 1
ATOM 1037 N N . ILE A 1 127 ? -2.012 4.515 -28.087 1.00 92.75 127 ILE A N 1
ATOM 1038 C CA . ILE A 1 127 ? -1.348 4.738 -29.372 1.00 92.75 127 ILE A CA 1
ATOM 1039 C C . ILE A 1 127 ? -1.674 3.570 -30.304 1.00 92.75 127 ILE A C 1
ATOM 1041 O O . ILE A 1 127 ? -1.970 2.470 -29.836 1.00 92.75 127 ILE A O 1
ATOM 1045 N N . ASP A 1 128 ? -1.657 3.836 -31.604 1.00 94.94 128 ASP A N 1
ATOM 1046 C CA . ASP A 1 128 ? -1.946 2.860 -32.653 1.00 94.94 128 ASP A CA 1
ATOM 1047 C C . ASP A 1 128 ? -0.629 2.548 -33.372 1.00 94.94 128 ASP A C 1
ATOM 1049 O O . ASP A 1 128 ? -0.134 3.358 -34.157 1.00 94.94 128 ASP A O 1
ATOM 1053 N N . VAL A 1 129 ? 0.019 1.455 -32.960 1.00 94.38 129 VAL A N 1
ATOM 1054 C CA . VAL A 1 129 ? 1.364 1.041 -33.388 1.00 94.38 129 VAL A CA 1
ATOM 1055 C C . VAL A 1 129 ? 1.474 -0.483 -33.373 1.00 94.38 129 VAL A C 1
ATOM 1057 O O . VAL A 1 129 ? 0.849 -1.144 -32.547 1.00 94.38 129 VAL A O 1
ATOM 1060 N N . GLU A 1 130 ? 2.319 -1.026 -34.247 1.00 93.88 130 GLU A N 1
ATOM 1061 C CA . GLU A 1 130 ? 2.612 -2.458 -34.353 1.00 93.88 130 GLU A CA 1
ATOM 1062 C C . GLU A 1 130 ? 4.086 -2.738 -34.010 1.00 93.88 130 GLU A C 1
ATOM 1064 O O . GLU A 1 130 ? 4.977 -1.930 -34.303 1.00 93.88 130 GLU A O 1
ATOM 1069 N N . PHE A 1 131 ? 4.355 -3.877 -33.365 1.00 91.94 131 PHE A N 1
ATOM 1070 C CA . PHE A 1 131 ? 5.706 -4.269 -32.965 1.00 91.94 131 PHE A CA 1
ATOM 1071 C C . PHE A 1 131 ? 6.434 -4.972 -34.118 1.00 91.94 131 PHE A C 1
ATOM 1073 O O . PHE A 1 131 ? 6.299 -6.171 -34.328 1.00 91.94 131 PHE A O 1
ATOM 1080 N N . ASN A 1 132 ? 7.249 -4.212 -34.851 1.00 95.25 132 ASN A N 1
ATOM 1081 C CA . ASN A 1 132 ? 8.026 -4.688 -36.003 1.00 95.25 132 ASN A CA 1
ATOM 1082 C C . ASN A 1 132 ? 9.328 -5.423 -35.607 1.00 95.25 132 ASN A C 1
ATOM 1084 O O . ASN A 1 132 ? 10.372 -5.233 -36.232 1.00 95.25 132 ASN A O 1
ATOM 1088 N N . GLY A 1 133 ? 9.295 -6.213 -34.534 1.00 93.12 133 GLY A N 1
ATOM 1089 C CA . GLY A 1 133 ? 10.439 -6.963 -34.018 1.00 93.12 133 GLY A CA 1
ATOM 1090 C C . GLY A 1 133 ? 10.071 -8.406 -33.687 1.00 93.12 133 GLY A C 1
ATOM 1091 O O . GLY A 1 133 ? 8.899 -8.767 -33.661 1.00 93.12 133 GLY A O 1
ATOM 1092 N N . GLN A 1 134 ? 11.082 -9.221 -33.398 1.00 95.12 134 GLN A N 1
ATOM 1093 C CA . GLN A 1 134 ? 10.901 -10.544 -32.806 1.00 95.12 134 GLN A CA 1
ATOM 1094 C C . GLN A 1 134 ? 11.408 -10.497 -31.362 1.00 95.12 134 GLN A C 1
ATOM 1096 O O . GLN A 1 134 ? 12.485 -9.951 -31.106 1.00 95.12 134 GLN A O 1
ATOM 1101 N N . LEU A 1 135 ? 10.621 -11.028 -30.427 1.00 95.31 135 LEU A N 1
ATOM 1102 C CA . LEU A 1 135 ? 11.051 -11.219 -29.046 1.00 95.31 135 LEU A CA 1
ATOM 1103 C C . LEU A 1 135 ? 11.989 -12.430 -28.954 1.00 95.31 135 LEU A C 1
ATOM 1105 O O . LEU A 1 135 ? 11.974 -13.322 -29.801 1.00 95.31 135 LEU A O 1
ATOM 1109 N N . ARG A 1 136 ? 12.834 -12.448 -27.927 1.00 97.06 136 ARG A N 1
ATOM 1110 C CA . ARG A 1 136 ? 13.482 -13.679 -27.463 1.00 97.06 136 ARG A CA 1
ATOM 1111 C C . ARG A 1 136 ? 12.543 -14.420 -26.521 1.00 97.06 136 ARG A C 1
ATOM 1113 O O . ARG A 1 136 ? 11.751 -13.777 -25.841 1.00 97.06 136 ARG A O 1
ATOM 1120 N N . ASP A 1 137 ? 12.760 -15.717 -26.368 1.00 95.88 137 ASP A N 1
ATOM 1121 C CA . ASP A 1 137 ? 12.085 -16.611 -25.423 1.00 95.88 137 ASP A CA 1
ATOM 1122 C C . ASP A 1 137 ? 11.980 -15.962 -24.017 1.00 95.88 137 ASP A C 1
ATOM 1124 O O . ASP A 1 137 ? 10.895 -15.782 -23.473 1.00 95.88 137 ASP A O 1
ATOM 1128 N N . GLU A 1 138 ? 13.110 -15.460 -23.490 1.00 95.62 138 GLU A N 1
ATOM 1129 C CA . GLU A 1 138 ? 13.222 -14.769 -22.186 1.00 95.62 138 GLU A CA 1
ATOM 1130 C C . GLU A 1 138 ? 12.406 -13.461 -22.067 1.00 95.62 138 GLU A C 1
ATOM 1132 O O . GLU A 1 138 ? 12.230 -12.928 -20.971 1.00 95.62 138 GLU A O 1
ATOM 1137 N N . GLN A 1 139 ? 11.951 -12.903 -23.192 1.00 94.62 139 GLN A N 1
ATOM 1138 C CA . GLN A 1 139 ? 11.154 -11.678 -23.263 1.00 94.62 139 GLN A CA 1
ATOM 1139 C C . GLN A 1 139 ? 9.663 -11.970 -23.456 1.00 94.62 139 GLN A C 1
ATOM 1141 O O . GLN A 1 139 ? 8.851 -11.164 -23.010 1.00 94.62 139 GLN A O 1
ATOM 1146 N N . GLU A 1 140 ? 9.298 -13.094 -24.078 1.00 93.94 140 GLU A N 1
ATOM 1147 C CA . GLU A 1 140 ? 7.902 -13.535 -24.203 1.00 93.94 140 GLU A CA 1
ATOM 1148 C C . GLU A 1 140 ? 7.331 -13.861 -22.812 1.00 93.94 140 GLU A C 1
ATOM 1150 O O . GLU A 1 140 ? 6.361 -13.227 -22.393 1.00 93.94 140 GLU A O 1
ATOM 1155 N N . ASP A 1 141 ? 8.034 -14.690 -22.025 1.00 92.12 141 ASP A N 1
ATOM 1156 C CA . ASP A 1 141 ? 7.708 -14.991 -20.615 1.00 92.12 141 ASP A CA 1
ATOM 1157 C C . ASP A 1 141 ? 7.521 -13.719 -19.761 1.00 92.12 141 ASP A C 1
ATOM 1159 O O . ASP A 1 141 ? 6.639 -13.635 -18.898 1.00 92.12 141 ASP A O 1
ATOM 1163 N N . ALA A 1 142 ? 8.368 -12.709 -19.987 1.00 91.56 142 ALA A N 1
ATOM 1164 C CA . ALA A 1 142 ? 8.344 -11.448 -19.254 1.00 91.56 142 ALA A CA 1
ATOM 1165 C C . ALA A 1 142 ? 7.164 -10.550 -19.665 1.00 91.56 142 ALA A C 1
ATOM 1167 O O . ALA A 1 142 ? 6.545 -9.924 -18.803 1.00 91.56 142 ALA A O 1
ATOM 1168 N N . VAL A 1 143 ? 6.831 -10.496 -20.959 1.00 90.88 143 VAL A N 1
ATOM 1169 C CA . VAL A 1 143 ? 5.688 -9.732 -21.484 1.00 90.88 143 VAL A CA 1
ATOM 1170 C C . VAL A 1 143 ? 4.368 -10.343 -21.015 1.00 90.88 143 VAL A C 1
ATOM 1172 O O . VAL A 1 143 ? 3.539 -9.617 -20.461 1.00 90.88 143 VAL A O 1
ATOM 1175 N N . ASP A 1 144 ? 4.204 -11.661 -21.135 1.00 90.12 144 ASP A N 1
ATOM 1176 C CA . ASP A 1 144 ? 3.002 -12.372 -20.680 1.00 90.12 144 ASP A CA 1
ATOM 1177 C C . ASP A 1 144 ? 2.806 -12.244 -19.164 1.00 90.12 144 ASP A C 1
ATOM 1179 O O . ASP A 1 144 ? 1.677 -12.110 -18.682 1.00 90.12 144 ASP A O 1
ATOM 1183 N N . SER A 1 145 ? 3.902 -12.212 -18.400 1.00 89.69 145 SER A N 1
ATOM 1184 C CA . SER A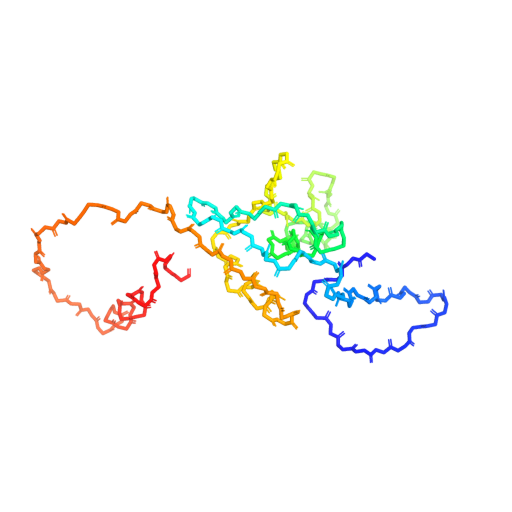 1 145 ? 3.881 -11.949 -16.956 1.00 89.69 145 SER A CA 1
ATOM 1185 C C . SER A 1 145 ? 3.519 -10.493 -16.624 1.00 89.69 145 SER A C 1
ATOM 1187 O O . SER A 1 145 ? 2.738 -10.254 -15.705 1.00 89.69 145 SER A O 1
ATOM 1189 N N . MET A 1 146 ? 4.048 -9.507 -17.361 1.00 89.44 146 MET A N 1
ATOM 1190 C CA . MET A 1 146 ? 3.781 -8.080 -17.117 1.00 89.44 146 MET A CA 1
ATOM 1191 C C . MET A 1 146 ? 2.358 -7.650 -17.497 1.00 89.44 146 MET A C 1
ATOM 1193 O O . MET A 1 146 ? 1.773 -6.828 -16.794 1.00 89.44 146 MET A O 1
ATOM 1197 N N . ILE A 1 147 ? 1.782 -8.192 -18.575 1.00 88.75 147 ILE A N 1
ATOM 1198 C CA . ILE A 1 147 ? 0.434 -7.825 -19.054 1.00 88.75 147 ILE A CA 1
ATOM 1199 C C . ILE A 1 147 ? -0.668 -8.183 -18.035 1.00 88.75 147 ILE A C 1
ATOM 1201 O O . ILE A 1 147 ? -1.743 -7.587 -18.054 1.00 88.75 147 ILE A O 1
ATOM 1205 N N . GLN A 1 148 ? -0.395 -9.095 -17.098 1.00 87.06 148 GLN A N 1
ATOM 1206 C CA . GLN A 1 148 ? -1.328 -9.485 -16.036 1.00 87.06 148 GLN A CA 1
ATOM 1207 C C . GLN A 1 148 ? -1.509 -8.424 -14.928 1.00 87.06 148 GLN A C 1
ATOM 1209 O O . GLN A 1 148 ? -2.440 -8.554 -14.131 1.00 87.06 148 GLN A O 1
ATOM 1214 N N . TYR A 1 149 ? -0.660 -7.385 -14.851 1.00 83.69 149 TYR A N 1
ATOM 1215 C CA . TYR A 1 149 ? -0.639 -6.442 -13.722 1.00 83.69 149 TYR A CA 1
ATOM 1216 C C . TYR A 1 149 ? -0.484 -4.968 -14.151 1.00 83.69 149 TYR A C 1
ATOM 1218 O O . TYR A 1 149 ? 0.595 -4.536 -14.551 1.00 83.69 149 TYR A O 1
ATOM 1226 N N . ASP A 1 150 ? -1.518 -4.141 -13.926 1.00 79.81 150 ASP A N 1
ATOM 1227 C CA . ASP A 1 150 ? -1.539 -2.690 -14.240 1.00 79.81 150 ASP A CA 1
ATOM 1228 C C . ASP A 1 150 ? -0.375 -1.871 -13.637 1.00 79.81 150 ASP A C 1
ATOM 1230 O O . ASP A 1 150 ? -0.078 -0.757 -14.075 1.00 79.81 150 ASP A O 1
ATOM 1234 N N . ASN A 1 151 ? 0.243 -2.382 -12.569 1.00 77.75 151 ASN A N 1
ATOM 1235 C CA . ASN A 1 151 ? 1.327 -1.723 -11.840 1.00 77.75 151 ASN A CA 1
ATOM 1236 C C . ASN A 1 151 ? 2.724 -2.281 -12.184 1.00 77.75 151 ASN A C 1
ATOM 1238 O O . ASN A 1 151 ? 3.707 -1.734 -11.684 1.00 77.75 151 ASN A O 1
ATOM 1242 N N . GLY A 1 152 ? 2.821 -3.330 -13.009 1.00 73.25 152 GLY A N 1
ATOM 1243 C CA . GLY A 1 152 ? 4.031 -4.142 -13.160 1.00 73.25 152 GLY A CA 1
ATOM 1244 C C . GLY A 1 152 ? 4.212 -5.166 -12.030 1.00 73.25 152 GLY A C 1
ATOM 1245 O O . GLY A 1 152 ? 3.237 -5.560 -11.388 1.00 73.25 152 GLY A O 1
ATOM 1246 N N . ILE A 1 153 ? 5.466 -5.587 -11.827 1.00 60.47 153 ILE A N 1
ATOM 1247 C CA . ILE A 1 153 ? 5.924 -6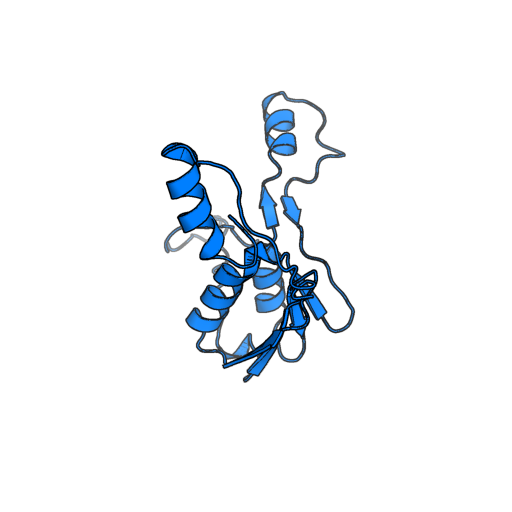.575 -10.827 1.00 60.47 153 ILE A CA 1
ATOM 1248 C C . ILE A 1 153 ? 6.233 -5.883 -9.490 1.00 60.47 153 ILE A C 1
ATOM 1250 O O . ILE A 1 153 ? 6.951 -4.856 -9.530 1.00 60.47 153 ILE A O 1
#

Sequence (153 aa):
MGDLRQDEDEECKPWERSKTNYKLSKSDFPDTVYVTKANMLYISKNGFSHKALNIIKRLAAFRNPDFYKAQAMRLPTFDKPRIISLSDEKPEYLCLPRGCELDLINLLNTHKVDVKWVDKSYSGKRIDVEFNGQLRDEQEDAVDSMIQYDNGI